Protein AF-A0A9E6PGG0-F1 (afdb_monomer_lite)

Secondary structure (DSSP, 8-state):
--HHHHHHHHHHHHT--HHHHHHHHHHHHHHHHHHS--HHHHHHHHHHHHHHHHHHHHHHHHHHHHHHHHHHHHHHHHHHHHHHHHHHHHHHHHHHHHHHHHHHHS-------HHHHHHHHHHHHHHHHHHHHHHHHHHHHHH--

Structure (mmCIF, N/CA/C/O backbone):
data_AF-A0A9E6PGG0-F1
#
_entry.id   AF-A0A9E6PGG0-F1
#
loop_
_atom_site.group_PDB
_atom_site.id
_atom_site.type_symbol
_atom_site.label_atom_id
_atom_site.label_alt_id
_atom_site.label_comp_id
_atom_site.label_asym_id
_atom_site.label_entity_id
_atom_site.label_seq_id
_atom_site.pdbx_PDB_ins_code
_atom_site.Cartn_x
_atom_site.Cartn_y
_atom_site.Cartn_z
_atom_site.occupancy
_atom_site.B_iso_or_equiv
_atom_site.auth_seq_id
_atom_site.auth_comp_id
_atom_site.auth_asym_id
_atom_site.auth_atom_id
_atom_site.pdbx_PDB_model_num
ATOM 1 N N . MET A 1 1 ? -40.884 -17.984 70.878 1.00 52.66 1 MET A N 1
ATOM 2 C CA . MET A 1 1 ? -40.294 -16.628 70.952 1.00 52.66 1 MET A CA 1
ATOM 3 C C . MET A 1 1 ? -40.530 -15.975 69.594 1.00 52.66 1 MET A C 1
ATOM 5 O O . MET A 1 1 ? -40.044 -16.510 68.610 1.00 52.66 1 MET A O 1
ATOM 9 N N . ASN A 1 2 ? -41.401 -14.964 69.510 1.00 59.72 2 ASN A N 1
ATOM 10 C CA . ASN A 1 2 ? -41.931 -14.459 68.234 1.00 59.72 2 ASN A CA 1
ATOM 11 C C . ASN A 1 2 ? -40.901 -13.514 67.563 1.00 59.72 2 ASN A C 1
ATOM 13 O O . ASN A 1 2 ? -40.571 -12.498 68.184 1.00 59.72 2 ASN A O 1
ATOM 17 N N . PRO A 1 3 ? -40.356 -13.822 66.367 1.00 58.22 3 PRO A N 1
ATOM 18 C CA . PRO A 1 3 ? -39.234 -13.088 65.759 1.00 58.22 3 PRO A CA 1
ATOM 19 C C . PRO A 1 3 ? -39.483 -11.581 65.585 1.00 58.22 3 PRO A C 1
ATOM 21 O O . PRO A 1 3 ? -38.555 -10.785 65.732 1.00 58.22 3 PRO A O 1
ATOM 24 N N . GLU A 1 4 ? -40.736 -11.169 65.385 1.00 56.78 4 GLU A N 1
ATOM 25 C CA . GLU A 1 4 ? -41.121 -9.756 65.268 1.00 56.78 4 GLU A CA 1
ATOM 26 C C . GLU A 1 4 ? -40.893 -8.957 66.562 1.00 56.78 4 GLU A C 1
ATOM 28 O O . GLU A 1 4 ? -40.457 -7.807 66.532 1.00 56.78 4 GLU A O 1
ATOM 33 N N . THR A 1 5 ? -41.109 -9.578 67.727 1.00 65.44 5 THR A N 1
ATOM 34 C CA . THR A 1 5 ? -40.915 -8.911 69.030 1.00 65.44 5 THR A CA 1
ATOM 35 C C . THR A 1 5 ? -39.441 -8.706 69.377 1.00 65.44 5 THR A C 1
ATOM 37 O O . THR A 1 5 ? -39.100 -7.793 70.132 1.00 65.44 5 THR A O 1
ATOM 40 N N . THR A 1 6 ? -38.558 -9.531 68.812 1.0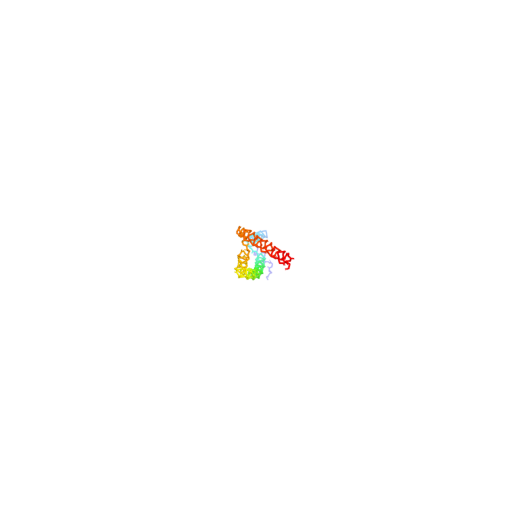0 70.19 6 THR A N 1
ATOM 41 C CA . THR A 1 6 ? -37.107 -9.413 68.980 1.00 70.19 6 THR A CA 1
ATOM 42 C C . THR A 1 6 ? -36.569 -8.263 68.134 1.00 70.19 6 THR A C 1
ATOM 44 O O . THR A 1 6 ? -35.831 -7.439 68.667 1.00 70.19 6 THR A O 1
ATOM 47 N N . LEU A 1 7 ? -37.025 -8.151 66.877 1.00 63.22 7 LEU A N 1
ATOM 48 C CA . LEU A 1 7 ? -36.689 -7.060 65.952 1.00 63.22 7 LEU A CA 1
ATOM 49 C C . LEU A 1 7 ? -37.040 -5.684 66.529 1.00 63.22 7 LEU A C 1
ATOM 51 O O . LEU A 1 7 ? -36.174 -4.810 66.584 1.00 63.22 7 LEU A O 1
ATOM 55 N N . TYR A 1 8 ? -38.260 -5.517 67.051 1.00 63.06 8 TYR A N 1
ATOM 56 C CA . TYR A 1 8 ? -38.707 -4.266 67.678 1.00 63.06 8 TYR A CA 1
ATOM 57 C C . TYR A 1 8 ? -37.872 -3.881 68.906 1.00 63.06 8 TYR A C 1
ATOM 59 O O . TYR A 1 8 ? -37.485 -2.722 69.065 1.00 63.06 8 TYR A O 1
ATOM 67 N N . LYS A 1 9 ? -37.544 -4.855 69.766 1.00 68.12 9 LYS A N 1
ATOM 68 C CA . LYS A 1 9 ? -36.701 -4.627 70.950 1.00 68.12 9 LYS A CA 1
ATOM 69 C C . LYS A 1 9 ? -35.259 -4.282 70.574 1.00 68.12 9 LYS A C 1
ATOM 71 O O . LYS A 1 9 ? -34.648 -3.450 71.242 1.00 68.12 9 LYS A O 1
ATOM 76 N N . THR A 1 10 ? -34.715 -4.879 69.512 1.00 67.81 10 THR A N 1
ATOM 77 C CA . THR A 1 10 ? -33.390 -4.518 68.986 1.00 67.81 10 THR A CA 1
ATOM 78 C C . THR A 1 10 ? -33.387 -3.150 68.306 1.00 67.81 10 THR A C 1
ATOM 80 O O . THR A 1 10 ? -32.446 -2.389 68.509 1.00 67.81 10 THR A O 1
ATOM 83 N N . GLN A 1 11 ? -34.455 -2.782 67.591 1.00 64.81 11 GLN A N 1
ATOM 84 C CA . GLN A 1 11 ? -34.600 -1.459 66.976 1.00 64.81 11 GLN A CA 1
ATOM 85 C C . GLN A 1 11 ? -34.653 -0.355 68.035 1.00 64.81 11 GLN A C 1
ATOM 87 O O . GLN A 1 11 ? -33.880 0.599 67.959 1.00 64.81 11 GLN A O 1
ATOM 92 N N . ALA A 1 12 ? -35.478 -0.540 69.071 1.00 63.53 12 ALA A N 1
ATOM 93 C CA . ALA A 1 12 ? -35.588 0.382 70.198 1.00 63.53 12 ALA A CA 1
ATOM 94 C C . ALA A 1 12 ? -34.273 0.515 70.992 1.00 63.53 12 ALA A C 1
ATOM 96 O O . ALA A 1 12 ? -33.935 1.610 71.427 1.00 63.53 12 ALA A O 1
ATOM 97 N N . LYS A 1 13 ? -33.494 -0.571 71.135 1.00 67.50 13 LYS A N 1
ATOM 98 C CA . LYS A 1 13 ? -32.145 -0.535 71.738 1.00 67.50 13 LYS A CA 1
ATOM 99 C C . LYS A 1 13 ? -31.097 0.160 70.865 1.00 67.50 13 LYS A C 1
ATOM 101 O O . LYS A 1 13 ? -30.161 0.734 71.406 1.00 67.50 13 LYS A O 1
ATOM 106 N N . SER A 1 14 ? -31.225 0.082 69.541 1.00 65.75 14 SER A N 1
ATOM 107 C CA . SER A 1 14 ? -30.258 0.664 68.597 1.00 65.75 14 SER A CA 1
ATOM 108 C C . SER A 1 14 ? -30.452 2.165 68.351 1.00 65.75 14 SER A C 1
ATOM 110 O O . SER A 1 14 ? -29.583 2.796 67.760 1.00 65.75 14 SER A O 1
ATOM 112 N N . ASN A 1 15 ? -31.582 2.742 68.782 1.00 63.62 15 ASN A N 1
ATOM 113 C CA . ASN A 1 15 ? -31.972 4.136 68.524 1.00 63.62 15 ASN A CA 1
ATOM 114 C C . ASN A 1 15 ? -31.987 4.528 67.023 1.00 63.62 15 ASN A C 1
ATOM 116 O O . ASN A 1 15 ? -31.976 5.707 66.669 1.00 63.62 15 ASN A O 1
ATOM 120 N N . VAL A 1 16 ? -32.014 3.542 66.117 1.00 68.31 16 VAL A N 1
ATOM 121 C CA . VAL A 1 16 ? -32.065 3.758 64.668 1.00 68.31 16 VAL A CA 1
ATOM 122 C C . VAL A 1 16 ? -33.524 3.868 64.241 1.00 68.31 16 VAL A C 1
ATOM 124 O O . VAL A 1 16 ? -34.249 2.875 64.144 1.00 68.31 16 VAL A O 1
ATOM 127 N N . THR A 1 17 ? -33.972 5.092 63.970 1.00 77.44 17 THR A N 1
ATOM 128 C CA . THR A 1 17 ? -35.269 5.326 63.328 1.00 77.44 17 THR A CA 1
ATOM 129 C C . THR A 1 17 ? -35.241 4.833 61.880 1.00 77.44 17 THR A C 1
ATOM 131 O O . THR A 1 17 ? -34.196 4.816 61.225 1.00 77.44 17 THR A O 1
ATOM 134 N N . LYS A 1 18 ? -36.413 4.472 61.336 1.00 78.00 18 LYS A N 1
ATOM 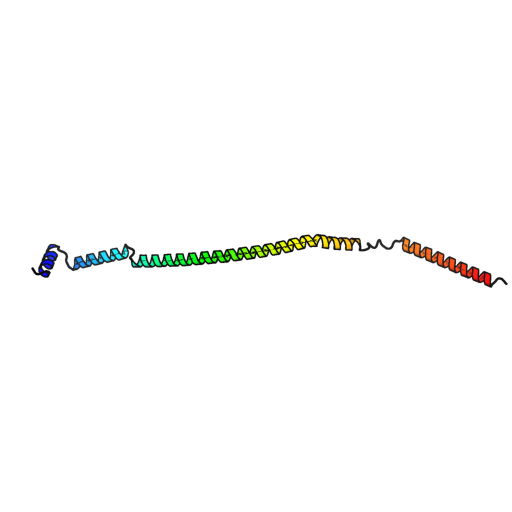135 C CA . LYS A 1 18 ? -36.568 4.132 59.908 1.00 78.00 18 LYS A CA 1
ATOM 136 C C . LYS A 1 18 ? -35.989 5.231 59.002 1.00 78.00 18 LYS A C 1
ATOM 138 O O . LYS A 1 18 ? -35.375 4.924 57.987 1.00 78.00 18 LYS A O 1
ATOM 143 N N . GLN A 1 19 ? -36.121 6.490 59.424 1.00 77.69 19 GLN A N 1
ATOM 144 C CA . GLN A 1 19 ? -35.581 7.657 58.731 1.00 77.69 19 GLN A CA 1
ATOM 145 C C . GLN A 1 19 ? -34.046 7.666 58.688 1.00 77.69 19 GLN A C 1
ATOM 147 O O . GLN A 1 19 ? -33.471 7.877 57.623 1.00 77.69 19 GLN A O 1
ATOM 152 N N . ASN A 1 20 ? -33.377 7.378 59.810 1.00 82.62 20 ASN A N 1
ATOM 153 C CA . ASN A 1 20 ? -31.914 7.318 59.867 1.00 82.62 20 ASN A CA 1
ATOM 154 C C . ASN A 1 20 ? -31.370 6.169 59.003 1.00 82.62 20 ASN A C 1
ATOM 156 O O . ASN A 1 20 ? -30.409 6.362 58.264 1.00 82.62 20 ASN A O 1
ATOM 160 N N . ALA A 1 21 ? -32.016 4.997 59.034 1.00 83.44 21 ALA A N 1
ATOM 161 C CA . ALA A 1 21 ? -31.635 3.869 58.182 1.00 83.44 21 ALA A CA 1
ATOM 162 C C . ALA A 1 21 ? -31.763 4.204 56.685 1.00 83.44 21 ALA A C 1
ATOM 164 O O . ALA A 1 21 ? -30.857 3.903 55.913 1.00 83.44 21 ALA A O 1
ATOM 165 N N . MET A 1 22 ? -32.847 4.875 56.274 1.00 85.38 22 MET A N 1
ATOM 166 C CA . MET A 1 22 ? -33.020 5.300 54.880 1.00 85.38 22 MET A CA 1
ATOM 167 C C . MET A 1 22 ? -32.005 6.365 54.459 1.00 85.38 22 MET A C 1
ATOM 169 O O . MET A 1 22 ? -31.478 6.286 53.354 1.00 85.38 22 MET A O 1
ATOM 173 N N . SER A 1 23 ? -31.690 7.322 55.335 1.00 87.19 23 SER A N 1
ATOM 174 C CA . SER A 1 23 ? -30.680 8.349 55.056 1.00 87.19 23 SER A CA 1
ATOM 175 C C . SER A 1 23 ? -29.280 7.754 54.873 1.00 87.19 23 SER A C 1
ATOM 177 O O . SER A 1 23 ? -28.570 8.172 53.963 1.00 87.19 23 SER A O 1
ATOM 179 N N . ILE A 1 24 ? -28.906 6.756 55.682 1.00 88.94 24 ILE A N 1
ATOM 180 C CA . ILE A 1 24 ? -27.619 6.053 55.562 1.00 88.94 24 ILE A CA 1
ATOM 181 C C . ILE A 1 24 ? -27.559 5.223 54.274 1.00 88.94 24 ILE A C 1
ATOM 183 O O . ILE A 1 24 ? -26.531 5.201 53.605 1.00 88.94 24 ILE A O 1
ATOM 187 N N . ILE A 1 25 ? -28.649 4.545 53.903 1.00 89.00 25 ILE A N 1
ATOM 188 C CA . ILE A 1 25 ? -28.705 3.778 52.649 1.00 89.00 25 ILE A CA 1
ATOM 189 C C . ILE A 1 25 ? -28.587 4.714 51.441 1.00 89.00 25 ILE A C 1
ATOM 191 O O . ILE A 1 25 ? -27.845 4.404 50.516 1.00 89.00 25 ILE A O 1
ATOM 195 N N . ALA A 1 26 ? -29.272 5.862 51.464 1.00 90.56 26 ALA A N 1
ATOM 196 C CA . ALA A 1 26 ? -29.213 6.842 50.383 1.00 90.56 26 ALA A CA 1
ATOM 197 C C . ALA A 1 26 ? -27.805 7.432 50.216 1.00 90.56 26 ALA A C 1
ATOM 199 O O . ALA A 1 26 ? -27.286 7.458 49.103 1.00 90.56 26 ALA A O 1
ATOM 200 N N . SER A 1 27 ? -27.154 7.838 51.313 1.00 90.56 27 SER A N 1
ATOM 201 C CA . SER A 1 27 ? -25.792 8.382 51.246 1.00 90.56 27 SER A CA 1
ATOM 202 C C . SER A 1 27 ? -24.761 7.332 50.828 1.00 90.56 27 SER A C 1
ATOM 204 O O . SER A 1 27 ? -23.816 7.649 50.107 1.00 90.56 27 SER A O 1
ATOM 206 N N . LEU A 1 28 ? -24.948 6.071 51.228 1.00 90.19 28 LEU A N 1
ATOM 207 C CA . LEU A 1 28 ? -24.091 4.968 50.804 1.00 90.19 28 LEU A CA 1
ATOM 208 C C . LEU A 1 28 ? -24.277 4.628 49.319 1.00 90.19 28 LEU A C 1
ATOM 210 O O . LEU A 1 28 ? -23.287 4.380 48.633 1.00 90.19 28 LEU A O 1
ATOM 214 N N . ASP A 1 29 ? -25.512 4.621 48.810 1.00 89.62 29 ASP A N 1
ATOM 215 C CA . ASP A 1 29 ? -25.783 4.378 47.389 1.00 89.62 29 ASP A CA 1
ATOM 216 C C . ASP A 1 29 ? -25.229 5.512 46.521 1.00 89.62 29 ASP A C 1
ATOM 218 O O . ASP A 1 29 ? -24.575 5.258 45.511 1.00 89.62 29 ASP A O 1
ATOM 222 N N . GLU A 1 30 ? -25.372 6.763 46.957 1.00 89.38 30 GLU A N 1
ATOM 223 C CA . GLU A 1 30 ? -24.780 7.917 46.280 1.00 89.38 30 GLU A CA 1
ATOM 224 C C . GLU A 1 30 ? -23.246 7.850 46.273 1.00 89.38 30 GLU A C 1
ATOM 226 O O . GLU A 1 30 ? -22.629 8.037 45.222 1.00 89.38 30 GLU A O 1
ATOM 231 N N . ALA A 1 31 ? -22.616 7.484 47.394 1.00 87.62 31 ALA A N 1
ATOM 232 C CA . ALA A 1 31 ? -21.171 7.270 47.460 1.00 87.62 31 ALA A CA 1
ATOM 233 C C . ALA A 1 31 ? -20.712 6.113 46.553 1.00 87.62 31 ALA A C 1
ATOM 235 O O . ALA A 1 31 ? -19.731 6.252 45.825 1.00 87.62 31 ALA A O 1
ATOM 236 N N . MET A 1 32 ? -21.435 4.987 46.529 1.00 86.88 32 MET A N 1
ATOM 237 C CA . MET A 1 32 ? -21.128 3.865 45.630 1.00 86.88 32 MET A CA 1
ATOM 238 C C . MET A 1 32 ? -21.320 4.216 44.152 1.00 86.88 32 MET A C 1
ATOM 240 O O . MET A 1 32 ? -20.621 3.673 43.301 1.00 86.88 32 MET A O 1
ATOM 244 N N . THR A 1 33 ? -22.258 5.111 43.848 1.00 86.69 33 THR A N 1
ATOM 245 C CA . THR A 1 33 ? -22.565 5.561 42.487 1.00 86.69 33 THR A CA 1
ATOM 246 C C . THR A 1 33 ? -21.558 6.581 41.970 1.00 86.69 33 THR A C 1
ATOM 248 O O . THR A 1 33 ? -21.210 6.548 40.794 1.00 86.69 33 THR A O 1
ATOM 251 N N . SER A 1 34 ? -21.118 7.496 42.833 1.00 86.38 34 SER A N 1
ATOM 252 C CA . SER A 1 34 ? -20.280 8.637 42.452 1.00 86.38 34 SER A CA 1
ATOM 253 C C . SER A 1 34 ? -18.783 8.367 42.581 1.00 86.38 34 SER A C 1
ATOM 255 O O . SER A 1 34 ? -18.005 8.897 41.791 1.00 86.38 34 SER A O 1
ATOM 257 N N . ALA A 1 35 ? -18.360 7.547 43.547 1.00 85.25 35 ALA A N 1
ATOM 258 C CA . ALA A 1 35 ? -16.940 7.339 43.828 1.00 85.25 35 ALA A CA 1
ATOM 259 C C . ALA A 1 35 ? -16.324 6.149 43.078 1.00 85.25 35 ALA A C 1
ATOM 261 O O . ALA A 1 35 ? -15.102 6.094 42.931 1.00 85.25 35 ALA A O 1
ATOM 262 N N . PHE A 1 36 ? -17.132 5.188 42.617 1.00 86.12 36 PHE A N 1
ATOM 263 C CA . PHE A 1 36 ? -16.627 3.931 42.064 1.00 86.12 36 PHE A CA 1
ATOM 264 C C . PHE A 1 36 ? -17.196 3.614 40.684 1.00 86.12 36 PHE A C 1
ATOM 266 O O . PHE A 1 36 ? -18.398 3.710 40.446 1.00 86.12 36 PHE A O 1
ATOM 273 N N . ALA A 1 37 ? -16.320 3.134 39.797 1.00 87.06 37 ALA A N 1
ATOM 274 C CA . ALA A 1 37 ? -16.738 2.513 38.549 1.00 87.06 37 ALA A CA 1
ATOM 275 C C . ALA A 1 37 ? -17.522 1.232 38.852 1.00 87.06 37 ALA A C 1
ATOM 277 O O . ALA A 1 37 ? -17.054 0.338 39.570 1.00 87.06 37 ALA A O 1
ATOM 278 N N . ARG A 1 38 ? -18.721 1.123 38.284 1.00 89.31 38 ARG A N 1
ATOM 279 C CA . ARG A 1 38 ? -19.558 -0.060 38.430 1.00 89.31 38 ARG A CA 1
ATOM 280 C C . ARG A 1 38 ? -19.038 -1.187 37.551 1.00 89.31 38 ARG A C 1
ATOM 282 O O . ARG A 1 38 ? -18.319 -1.009 36.570 1.00 89.31 38 ARG A O 1
ATOM 289 N N . LYS A 1 39 ? -19.495 -2.398 37.867 1.00 92.12 39 LYS A N 1
ATOM 290 C CA . LYS A 1 39 ? -19.235 -3.587 37.047 1.00 92.12 39 LYS A CA 1
ATOM 291 C C . LYS A 1 39 ? -19.625 -3.376 35.577 1.00 92.12 39 LYS A C 1
ATOM 293 O O . LYS A 1 39 ? -18.942 -3.899 34.704 1.00 92.12 39 LYS A O 1
ATOM 298 N N . ILE A 1 40 ? -20.698 -2.622 35.322 1.00 92.19 40 ILE A N 1
ATOM 299 C CA . ILE A 1 40 ? -21.160 -2.287 33.969 1.00 92.19 40 ILE A CA 1
ATOM 300 C C . ILE A 1 40 ? -20.116 -1.432 33.244 1.00 92.19 40 ILE A C 1
ATOM 302 O O . ILE A 1 40 ? -19.730 -1.787 32.137 1.00 92.19 40 ILE A O 1
ATOM 306 N N . ASP A 1 41 ? -19.579 -0.394 33.885 1.00 93.62 41 ASP A N 1
ATOM 307 C CA . ASP A 1 41 ? -18.575 0.496 33.284 1.00 93.62 41 ASP A CA 1
ATOM 308 C C . ASP A 1 41 ? -17.310 -0.277 32.891 1.00 93.62 41 ASP A C 1
ATOM 310 O O . ASP A 1 41 ? -16.792 -0.141 31.784 1.00 93.62 41 ASP A O 1
ATOM 314 N N . LEU A 1 42 ? -16.855 -1.179 33.767 1.00 95.19 42 LEU A N 1
ATOM 315 C CA . LEU A 1 42 ? -15.711 -2.049 33.486 1.00 95.19 42 LEU A CA 1
ATOM 316 C C . LEU A 1 42 ? -15.992 -3.040 32.349 1.00 95.19 42 LEU A C 1
ATOM 318 O O . LEU A 1 42 ? -15.093 -3.362 31.571 1.00 95.19 42 LEU A O 1
ATOM 322 N N . GLN A 1 43 ? -17.224 -3.547 32.245 1.00 96.94 43 GLN A N 1
ATOM 323 C CA . GLN A 1 43 ? -17.628 -4.412 31.13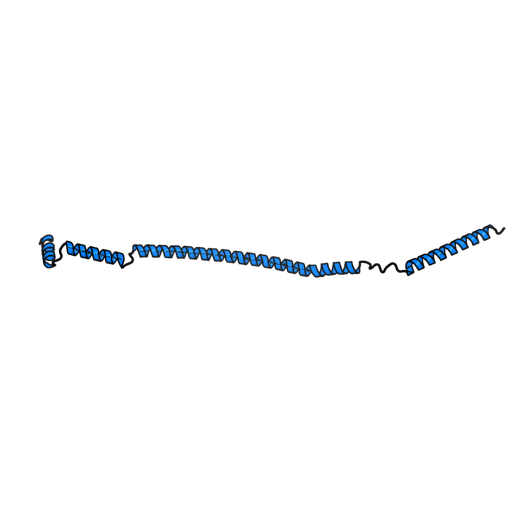6 1.00 96.94 43 GLN A CA 1
ATOM 324 C C . GLN A 1 43 ? -17.641 -3.647 29.813 1.00 96.94 43 GLN A C 1
ATOM 326 O O . GLN A 1 43 ? -17.089 -4.158 28.840 1.00 96.94 43 GLN A O 1
ATOM 331 N N . VAL A 1 44 ? -18.188 -2.428 29.803 1.00 97.06 44 VAL A N 1
ATOM 332 C CA . VAL A 1 44 ? -18.201 -1.531 28.640 1.00 97.06 44 VAL A CA 1
ATOM 333 C C . VAL A 1 44 ? -16.773 -1.218 28.194 1.00 97.06 44 VAL A C 1
ATOM 335 O O . VAL A 1 44 ? -16.424 -1.459 27.039 1.00 97.06 44 VAL A O 1
ATOM 338 N N . LEU A 1 45 ? -15.903 -0.801 29.117 1.00 97.56 45 LEU A N 1
ATOM 339 C CA . LEU A 1 45 ? -14.508 -0.492 28.801 1.00 97.56 45 LEU A CA 1
ATOM 340 C C . LEU A 1 45 ? -13.752 -1.719 28.268 1.00 97.56 45 LEU A C 1
ATOM 342 O O . LEU A 1 45 ? -12.990 -1.626 27.307 1.00 97.56 45 LEU A O 1
ATOM 346 N N . ARG A 1 46 ? -13.991 -2.904 28.843 1.00 97.94 46 ARG A N 1
ATOM 347 C CA . ARG A 1 46 ? -13.399 -4.159 28.356 1.00 97.94 46 ARG A CA 1
ATOM 348 C C . ARG A 1 46 ? -13.868 -4.497 26.942 1.00 97.94 46 ARG A C 1
ATOM 350 O O . ARG A 1 46 ? -13.074 -5.018 26.155 1.00 97.94 46 ARG A O 1
ATOM 357 N N . THR A 1 47 ? -15.145 -4.278 26.629 1.00 98.12 47 THR A N 1
ATOM 358 C CA . THR A 1 47 ? -15.661 -4.510 25.275 1.00 98.12 47 THR A CA 1
ATOM 359 C C . THR A 1 47 ? -15.089 -3.515 24.279 1.00 98.12 47 THR A C 1
ATOM 361 O O . THR A 1 47 ? -14.688 -3.946 23.199 1.00 98.12 47 THR A O 1
ATOM 364 N N . GLU A 1 48 ? -14.965 -2.246 24.667 1.00 98.25 48 GLU A N 1
ATOM 365 C CA . GLU A 1 48 ? -14.419 -1.190 23.816 1.00 98.25 48 GLU A CA 1
ATOM 366 C C . GLU A 1 48 ? -12.959 -1.473 23.464 1.00 98.25 48 GLU A C 1
ATOM 368 O O . GLU A 1 48 ? -12.633 -1.674 22.297 1.00 98.25 48 GLU A O 1
ATOM 373 N N . LEU A 1 49 ? -12.111 -1.698 24.472 1.00 98.50 49 LEU A N 1
ATOM 374 C CA . LEU A 1 49 ? -10.700 -2.041 24.265 1.00 98.50 49 LEU A CA 1
ATOM 375 C C . LEU A 1 49 ? -10.518 -3.295 23.401 1.00 98.50 49 LEU A C 1
ATOM 377 O O . LEU A 1 49 ? -9.593 -3.388 22.596 1.00 98.50 49 LEU A O 1
ATOM 381 N N . LYS A 1 50 ? -11.398 -4.296 23.544 1.00 98.38 50 LYS A N 1
ATOM 382 C CA . LYS A 1 50 ? -11.346 -5.506 22.711 1.00 98.38 50 LYS A CA 1
ATOM 383 C C . LYS A 1 50 ? -11.718 -5.210 21.256 1.00 98.38 50 LYS A C 1
ATOM 385 O O . LYS A 1 50 ? -11.183 -5.867 20.360 1.00 98.38 50 LYS A O 1
ATOM 390 N N . ASN A 1 51 ? -12.645 -4.285 21.027 1.00 98.38 51 ASN A N 1
ATOM 391 C CA . ASN A 1 51 ? -13.050 -3.863 19.694 1.00 98.38 51 ASN A CA 1
ATOM 392 C C . ASN A 1 51 ? -11.964 -3.007 19.041 1.00 98.38 51 ASN A C 1
ATOM 394 O O . ASN A 1 51 ? -11.529 -3.370 17.951 1.00 98.38 51 ASN A O 1
ATOM 398 N N . GLU A 1 52 ? -11.448 -1.987 19.724 1.00 98.62 52 GLU A N 1
ATOM 399 C CA . GLU A 1 52 ? -10.332 -1.157 19.247 1.00 98.62 52 GLU A CA 1
ATOM 400 C C . GLU A 1 52 ? -9.115 -2.013 18.883 1.00 98.62 52 GLU A C 1
ATOM 402 O O . GLU A 1 52 ? -8.569 -1.919 17.788 1.00 98.62 52 GLU A O 1
ATOM 407 N N . LEU A 1 53 ? -8.742 -2.960 19.747 1.00 98.62 53 LEU A N 1
ATOM 408 C CA . LEU A 1 53 ? -7.622 -3.863 19.490 1.00 98.62 53 LEU A CA 1
ATOM 409 C C . LEU A 1 53 ? -7.883 -4.822 18.314 1.00 98.62 53 LEU A C 1
ATOM 411 O O . LEU A 1 53 ? -6.942 -5.276 17.656 1.00 98.62 53 LEU A O 1
ATOM 415 N N . ARG A 1 54 ? -9.149 -5.151 18.024 1.00 98.44 54 ARG A N 1
ATOM 416 C CA . ARG A 1 54 ? -9.521 -5.912 16.822 1.00 98.44 54 ARG A CA 1
ATOM 417 C C . ARG A 1 54 ? -9.402 -5.046 15.569 1.00 98.44 54 ARG A C 1
ATOM 419 O O . ARG A 1 54 ? -8.878 -5.541 14.573 1.00 98.44 54 ARG A O 1
ATOM 426 N N . VAL A 1 55 ? -9.865 -3.798 15.632 1.00 98.56 55 VAL A N 1
ATOM 427 C CA . VAL A 1 55 ? -9.762 -2.818 14.543 1.00 98.56 55 VAL A CA 1
ATOM 428 C C . VAL A 1 55 ? -8.294 -2.574 14.207 1.00 98.56 55 VAL A C 1
ATOM 430 O O . VAL A 1 55 ? -7.886 -2.876 13.090 1.00 98.56 55 VAL A O 1
ATOM 433 N N . LEU A 1 56 ? -7.471 -2.222 15.197 1.00 98.62 56 LEU A N 1
ATOM 434 C CA . LEU A 1 56 ? -6.043 -1.959 15.013 1.00 98.62 56 LEU A CA 1
ATOM 435 C C . LEU A 1 56 ? -5.297 -3.159 14.406 1.00 98.62 56 LEU A C 1
ATOM 437 O O . LEU A 1 56 ? -4.477 -3.014 13.504 1.00 98.62 56 LEU A O 1
ATOM 441 N N . ARG A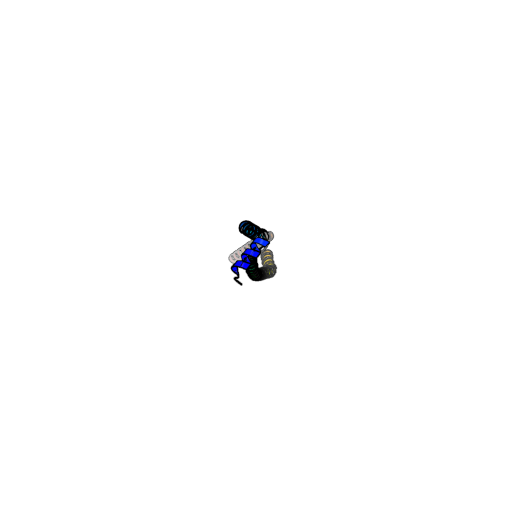 1 57 ? -5.604 -4.389 14.845 1.00 98.44 57 ARG A N 1
ATOM 442 C CA . ARG A 1 57 ? -5.028 -5.603 14.231 1.00 98.44 57 ARG A CA 1
ATOM 443 C C . ARG A 1 57 ? -5.440 -5.786 12.773 1.00 98.44 57 ARG A C 1
ATOM 445 O O . ARG A 1 57 ? -4.658 -6.330 11.993 1.00 98.44 57 ARG A O 1
ATOM 452 N N . SER A 1 58 ? -6.669 -5.412 12.427 1.00 98.25 58 SER A N 1
ATOM 453 C CA . SER A 1 58 ? -7.160 -5.465 11.053 1.00 98.25 58 SER A CA 1
ATOM 454 C C . SER A 1 58 ? -6.450 -4.429 10.188 1.00 98.25 58 SER A C 1
ATOM 456 O O . SER A 1 58 ? -5.941 -4.789 9.130 1.00 98.25 58 SER A O 1
ATOM 458 N N . GLU A 1 59 ? -6.346 -3.189 10.667 1.00 98.50 59 GLU A N 1
ATOM 459 C CA . GLU A 1 59 ? -5.628 -2.093 10.004 1.00 98.50 59 GLU A CA 1
ATOM 460 C C . GLU A 1 59 ? -4.172 -2.476 9.740 1.00 98.50 59 GLU A C 1
ATOM 462 O O . GLU A 1 59 ? -3.762 -2.556 8.587 1.00 98.50 59 GLU A O 1
ATOM 467 N N . MET A 1 60 ? -3.434 -2.912 10.768 1.00 98.50 60 MET A N 1
ATOM 468 C CA . MET A 1 60 ? -2.046 -3.362 10.604 1.00 98.50 60 MET A CA 1
ATOM 469 C C . MET A 1 60 ? -1.890 -4.507 9.592 1.00 98.50 60 MET A C 1
ATOM 471 O O . MET A 1 60 ? -0.871 -4.619 8.904 1.00 98.50 60 MET A O 1
ATOM 475 N N . LYS A 1 61 ? -2.873 -5.415 9.508 1.00 98.06 61 LYS A N 1
ATOM 476 C CA . LYS A 1 61 ? -2.843 -6.507 8.529 1.00 98.06 61 LYS A CA 1
ATOM 477 C C . LYS A 1 61 ? -3.040 -5.971 7.113 1.00 98.06 61 LYS A C 1
ATOM 479 O O . LYS A 1 61 ? -2.347 -6.453 6.215 1.00 98.06 61 LYS A O 1
ATOM 484 N N . THR A 1 62 ? -3.962 -5.029 6.934 1.00 98.31 62 THR A N 1
ATOM 485 C CA . THR A 1 62 ? -4.234 -4.353 5.662 1.00 98.31 62 THR A CA 1
ATOM 486 C C . THR A 1 62 ? -3.026 -3.541 5.216 1.00 98.31 62 THR A C 1
ATOM 488 O O . THR A 1 62 ? -2.520 -3.797 4.127 1.00 98.31 62 THR A O 1
ATOM 491 N N . ASP A 1 63 ? -2.483 -2.680 6.076 1.00 98.50 63 ASP A N 1
ATOM 492 C CA . ASP A 1 63 ? -1.324 -1.832 5.772 1.00 98.50 63 ASP A CA 1
ATOM 493 C C . ASP A 1 63 ? -0.124 -2.665 5.334 1.00 98.50 63 ASP A C 1
ATOM 495 O O . ASP A 1 63 ? 0.527 -2.378 4.333 1.00 98.50 63 ASP A O 1
ATOM 499 N N . ARG A 1 64 ? 0.130 -3.786 6.017 1.00 98.44 64 ARG A N 1
ATOM 500 C CA . ARG A 1 64 ? 1.191 -4.719 5.622 1.00 98.44 64 ARG A CA 1
ATOM 501 C C . ARG A 1 64 ? 0.979 -5.297 4.218 1.00 98.44 64 ARG A C 1
ATOM 503 O O . ARG A 1 64 ? 1.954 -5.547 3.510 1.00 98.44 64 ARG A O 1
ATOM 510 N N . VAL A 1 65 ? -0.264 -5.588 3.831 1.00 98.38 65 VAL A N 1
ATOM 511 C CA . VAL A 1 65 ? -0.580 -6.096 2.485 1.00 98.38 65 VAL A CA 1
ATOM 512 C C . VAL A 1 65 ? -0.394 -4.994 1.445 1.00 98.38 65 VAL A C 1
ATOM 514 O O . VAL A 1 65 ? 0.238 -5.255 0.421 1.00 98.38 65 VAL A O 1
ATOM 517 N N . VAL A 1 66 ? -0.880 -3.786 1.735 1.00 98.50 66 VAL A N 1
ATOM 518 C CA . VAL A 1 66 ? -0.744 -2.604 0.874 1.00 98.50 66 VAL A CA 1
ATOM 519 C C . VAL A 1 66 ? 0.732 -2.289 0.637 1.00 98.50 66 VAL A C 1
ATOM 521 O O . VAL A 1 66 ? 1.180 -2.376 -0.503 1.00 98.50 66 VAL A O 1
ATOM 524 N N . LEU A 1 67 ? 1.523 -2.109 1.698 1.00 98.56 67 LEU A N 1
ATOM 525 C CA . LEU A 1 67 ? 2.963 -1.841 1.607 1.00 98.56 67 LEU A CA 1
ATOM 526 C C . LEU A 1 67 ? 3.708 -2.912 0.804 1.00 98.56 67 LEU A C 1
ATOM 528 O O . LEU A 1 67 ? 4.561 -2.613 -0.027 1.00 98.56 67 LEU A O 1
ATOM 532 N N . LYS A 1 68 ? 3.377 -4.195 1.005 1.00 98.38 68 LYS A N 1
ATOM 533 C CA . LYS A 1 68 ? 3.994 -5.282 0.229 1.00 98.38 68 LYS A CA 1
ATOM 534 C C . LYS A 1 68 ? 3.645 -5.195 -1.261 1.00 98.38 68 LYS A C 1
ATOM 536 O O . LYS A 1 68 ? 4.459 -5.591 -2.096 1.00 98.38 68 LYS A O 1
ATOM 541 N N . SER A 1 69 ? 2.439 -4.743 -1.593 1.00 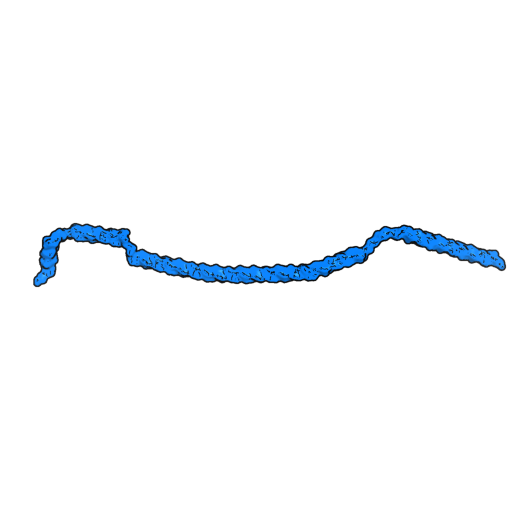98.12 69 SER A N 1
ATOM 542 C CA . SER A 1 69 ? 1.988 -4.579 -2.977 1.00 98.12 69 SER A CA 1
ATOM 543 C C . SER A 1 69 ? 2.620 -3.362 -3.656 1.00 98.12 69 SER A C 1
ATOM 545 O O . SER A 1 69 ? 3.072 -3.487 -4.794 1.00 98.12 69 SER A O 1
ATOM 547 N N . GLU A 1 70 ? 2.746 -2.246 -2.938 1.00 98.38 70 GLU A N 1
ATOM 548 C CA . GLU A 1 70 ? 3.425 -1.028 -3.392 1.00 98.38 70 GLU A CA 1
ATOM 549 C C . GLU A 1 70 ? 4.894 -1.324 -3.684 1.00 98.38 70 GLU A C 1
ATOM 551 O O . GLU A 1 70 ? 5.323 -1.216 -4.828 1.00 98.38 70 GLU A O 1
ATOM 556 N N . LEU A 1 71 ? 5.625 -1.891 -2.716 1.00 98.44 71 LEU A N 1
ATOM 557 C CA . LEU A 1 71 ? 7.035 -2.256 -2.899 1.00 98.44 71 LEU A CA 1
ATOM 558 C C . LEU A 1 71 ? 7.258 -3.229 -4.064 1.00 98.44 71 LEU A C 1
ATOM 560 O O . LEU A 1 71 ? 8.283 -3.176 -4.744 1.00 98.44 71 LEU A O 1
ATOM 564 N N . LYS A 1 72 ? 6.318 -4.151 -4.306 1.00 98.19 72 LYS A N 1
ATOM 565 C CA . LYS A 1 72 ? 6.399 -5.060 -5.457 1.00 98.19 72 LYS A CA 1
ATOM 566 C C . LYS A 1 72 ? 6.198 -4.309 -6.774 1.00 98.19 72 LYS A C 1
ATOM 568 O O . LYS A 1 72 ? 6.872 -4.640 -7.747 1.00 98.19 72 LYS A O 1
ATOM 573 N N . THR A 1 73 ? 5.277 -3.353 -6.803 1.00 98.31 73 THR A N 1
ATOM 574 C CA . THR A 1 73 ? 4.982 -2.525 -7.977 1.00 98.31 73 THR A CA 1
ATOM 575 C C . THR A 1 73 ? 6.170 -1.632 -8.305 1.00 98.31 73 THR A C 1
ATOM 577 O O . THR A 1 73 ? 6.665 -1.693 -9.428 1.00 98.31 73 THR A O 1
ATOM 580 N N . ASP A 1 74 ? 6.714 -0.934 -7.310 1.00 98.38 74 ASP A N 1
ATOM 581 C CA . ASP A 1 74 ? 7.893 -0.077 -7.462 1.00 98.38 74 ASP A CA 1
ATOM 582 C C . ASP A 1 74 ? 9.097 -0.874 -7.969 1.00 98.38 74 ASP A C 1
ATOM 584 O O . ASP A 1 74 ? 9.780 -0.472 -8.907 1.00 98.38 74 ASP A O 1
ATOM 588 N N . LEU A 1 75 ? 9.322 -2.072 -7.421 1.00 98.56 75 LEU A N 1
ATOM 589 C CA . LEU A 1 75 ? 10.398 -2.949 -7.877 1.00 98.56 75 LEU A CA 1
ATOM 590 C C . LEU A 1 75 ? 10.224 -3.396 -9.340 1.00 98.56 75 LEU A C 1
ATOM 592 O O . LEU A 1 75 ? 11.215 -3.607 -10.040 1.00 98.56 75 LEU A O 1
ATOM 596 N N . ILE A 1 76 ? 8.987 -3.595 -9.805 1.00 98.31 76 ILE A N 1
ATOM 597 C CA . ILE A 1 76 ? 8.700 -3.919 -11.211 1.00 98.31 76 ILE A CA 1
ATOM 598 C C . ILE A 1 76 ? 8.923 -2.687 -12.098 1.00 98.31 76 ILE A C 1
ATOM 600 O O . ILE A 1 76 ? 9.519 -2.830 -13.168 1.00 98.31 76 ILE A O 1
ATOM 604 N N . GLY A 1 77 ? 8.498 -1.505 -11.644 1.00 98.38 77 GLY A N 1
ATOM 605 C CA . GLY A 1 77 ? 8.730 -0.226 -12.320 1.00 98.38 77 GLY A CA 1
ATOM 606 C C . GLY A 1 77 ? 10.219 0.037 -12.522 1.00 98.38 77 GLY A C 1
ATOM 607 O O . GLY A 1 77 ? 10.684 0.064 -13.658 1.00 98.38 77 GLY A O 1
ATOM 608 N N . LEU A 1 78 ? 10.993 0.046 -11.435 1.00 98.50 78 LEU A N 1
ATOM 609 C CA . LEU A 1 78 ? 12.445 0.263 -11.463 1.00 98.50 78 LEU A CA 1
ATOM 610 C C . LEU A 1 78 ? 13.191 -0.759 -12.333 1.00 98.50 78 LEU A C 1
ATOM 612 O O . LEU A 1 78 ? 14.161 -0.425 -13.008 1.00 98.50 78 LEU A O 1
ATOM 616 N N . ARG A 1 79 ? 12.755 -2.027 -12.350 1.00 98.25 79 ARG A N 1
ATOM 617 C CA . ARG A 1 79 ? 13.342 -3.038 -13.250 1.00 98.25 79 ARG A CA 1
ATOM 618 C C . ARG A 1 79 ? 13.051 -2.760 -14.720 1.00 98.25 79 ARG A C 1
ATOM 620 O O . ARG A 1 79 ? 13.871 -3.123 -15.561 1.00 98.25 79 ARG A O 1
ATOM 627 N N . SER A 1 80 ? 11.889 -2.193 -15.023 1.00 97.81 80 SER A N 1
ATOM 628 C CA . SER A 1 80 ? 11.497 -1.842 -16.389 1.00 97.81 80 SER A CA 1
ATOM 629 C C . SER A 1 80 ? 12.276 -0.618 -16.860 1.00 97.81 80 SER A C 1
ATOM 631 O O . SER A 1 80 ? 12.914 -0.699 -17.905 1.00 97.81 80 SER A O 1
ATOM 633 N N . GLU A 1 81 ? 12.345 0.426 -16.031 1.00 97.81 81 GLU A N 1
ATOM 634 C CA . GLU A 1 81 ? 13.170 1.620 -16.267 1.00 97.81 81 GLU A CA 1
ATOM 635 C C . GLU A 1 81 ? 14.636 1.242 -16.505 1.00 97.81 81 GLU A C 1
ATOM 637 O O . GLU A 1 81 ? 15.198 1.548 -17.551 1.00 97.81 81 GLU A O 1
ATOM 642 N N . LEU A 1 82 ? 15.237 0.440 -15.618 1.00 97.94 82 LEU A N 1
ATOM 643 C CA . LEU A 1 82 ? 16.629 0.015 -15.785 1.00 97.94 82 LEU A CA 1
ATOM 644 C C . LEU A 1 82 ? 16.846 -0.809 -17.065 1.00 97.94 82 LEU A C 1
ATOM 646 O O . LEU A 1 82 ? 17.914 -0.759 -17.677 1.00 97.94 82 LEU A O 1
ATOM 650 N N . LYS A 1 83 ? 15.853 -1.600 -17.486 1.00 97.12 83 LYS A N 1
ATOM 651 C CA . LYS A 1 83 ? 15.931 -2.353 -18.742 1.00 97.12 83 LYS A CA 1
ATOM 652 C C . LYS A 1 83 ? 15.896 -1.415 -19.948 1.00 97.12 83 LYS A C 1
ATOM 654 O O . LYS A 1 83 ? 16.637 -1.657 -20.900 1.00 97.12 83 LYS A O 1
ATOM 659 N N . GLU A 1 84 ? 15.061 -0.382 -19.912 1.00 96.50 84 GLU A N 1
ATOM 660 C CA . GLU A 1 84 ? 15.003 0.656 -20.943 1.00 96.50 84 GLU A CA 1
ATOM 661 C C . GLU A 1 84 ? 16.309 1.450 -21.007 1.00 96.50 84 GLU A C 1
ATOM 663 O O . GLU A 1 84 ? 16.875 1.568 -22.092 1.00 96.50 84 GLU A O 1
ATOM 668 N N . ASP A 1 85 ? 16.865 1.859 -19.867 1.00 96.62 85 ASP A N 1
ATOM 669 C CA . ASP A 1 85 ? 18.162 2.542 -19.796 1.00 96.62 85 ASP A CA 1
ATOM 670 C C . ASP A 1 85 ? 19.289 1.683 -20.387 1.00 96.62 85 ASP A C 1
ATOM 672 O O . ASP A 1 85 ? 20.106 2.153 -21.181 1.00 96.62 85 ASP A O 1
ATOM 676 N N . ILE A 1 86 ? 19.322 0.382 -20.068 1.00 96.06 86 ILE A N 1
ATOM 677 C CA . ILE A 1 86 ? 20.298 -0.553 -20.651 1.00 96.06 86 ILE A CA 1
ATOM 678 C C . ILE A 1 86 ? 20.134 -0.649 -22.172 1.00 96.06 86 ILE A C 1
ATOM 680 O O . ILE A 1 86 ? 21.131 -0.762 -22.891 1.00 96.06 86 ILE A O 1
ATOM 684 N N . ILE A 1 87 ? 18.896 -0.654 -22.672 1.00 95.12 87 ILE A N 1
ATOM 685 C CA . ILE A 1 87 ? 18.613 -0.660 -24.109 1.00 95.12 87 ILE A CA 1
ATOM 686 C C . ILE A 1 87 ? 19.136 0.637 -24.730 1.00 95.12 87 ILE A C 1
ATOM 688 O O . ILE A 1 87 ? 19.931 0.559 -25.666 1.00 95.12 87 ILE A O 1
ATOM 692 N N . GLN A 1 88 ? 18.775 1.800 -24.186 1.00 94.19 88 GLN A N 1
ATOM 693 C CA . GLN A 1 88 ? 19.226 3.102 -24.685 1.00 94.19 88 GLN A CA 1
ATOM 694 C C . GLN A 1 88 ? 20.754 3.176 -24.751 1.00 94.19 88 GLN A C 1
ATOM 696 O O . GLN A 1 88 ? 21.308 3.346 -25.833 1.00 94.19 88 GLN A O 1
ATOM 701 N N . VAL A 1 89 ? 21.456 2.876 -23.654 1.00 93.94 89 VAL A N 1
ATOM 702 C CA . VAL A 1 89 ? 22.930 2.894 -23.611 1.00 93.94 89 VAL A CA 1
ATOM 703 C C . VAL A 1 89 ? 23.564 1.925 -24.619 1.00 93.94 89 VAL A C 1
ATOM 705 O O . VAL A 1 89 ? 24.654 2.186 -25.131 1.00 93.94 89 VAL A O 1
ATOM 708 N N . ARG A 1 90 ? 22.916 0.797 -24.940 1.00 91.50 90 ARG A N 1
ATOM 709 C CA . ARG A 1 90 ? 23.408 -0.142 -25.966 1.00 91.50 90 ARG A CA 1
ATOM 710 C C . ARG A 1 90 ? 23.180 0.363 -27.391 1.00 91.50 90 ARG A C 1
ATOM 712 O O . ARG A 1 90 ? 24.019 0.095 -28.252 1.00 91.50 90 ARG A O 1
ATOM 719 N N . PHE A 1 91 ? 22.075 1.057 -27.651 1.00 88.69 91 PHE A N 1
ATOM 720 C CA . PHE A 1 91 ? 21.730 1.547 -28.986 1.00 88.69 91 PHE A CA 1
ATOM 721 C C . PHE A 1 91 ? 22.365 2.902 -29.307 1.00 88.69 91 PHE A C 1
ATOM 723 O O . PHE A 1 91 ? 22.864 3.064 -30.422 1.00 88.69 91 PHE A O 1
ATOM 730 N N . ASP A 1 92 ? 22.464 3.820 -28.351 1.00 88.94 92 ASP A N 1
ATOM 731 C CA . ASP A 1 92 ? 23.074 5.146 -28.506 1.00 88.94 92 ASP A CA 1
ATOM 732 C C . ASP A 1 92 ? 24.425 5.136 -29.243 1.00 88.94 92 ASP A C 1
ATOM 734 O O . ASP A 1 92 ? 24.558 5.822 -30.259 1.00 88.94 92 ASP A O 1
ATOM 738 N N . PRO A 1 93 ? 25.435 4.324 -28.865 1.00 84.88 93 PRO A N 1
ATOM 739 C CA . PRO A 1 93 ? 26.712 4.310 -29.575 1.00 84.88 93 PRO A CA 1
ATOM 740 C C . PRO A 1 93 ? 26.594 3.766 -31.004 1.00 84.88 93 PRO A C 1
ATOM 742 O O . PRO A 1 93 ? 27.418 4.108 -31.856 1.00 84.88 93 PRO A O 1
ATOM 745 N N . THR A 1 94 ? 25.599 2.920 -31.292 1.00 82.00 94 THR A N 1
ATOM 746 C CA . THR A 1 94 ? 25.352 2.415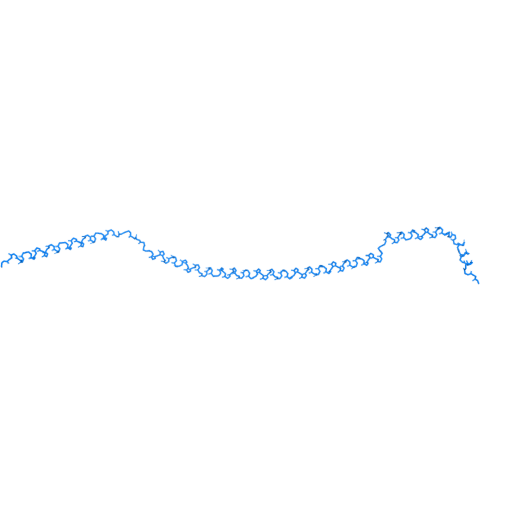 -32.651 1.00 82.00 94 THR A CA 1
ATOM 747 C C . THR A 1 94 ? 24.692 3.473 -33.526 1.00 82.00 94 THR A C 1
ATOM 749 O O . THR A 1 94 ? 25.161 3.690 -34.643 1.00 82.00 94 THR A O 1
ATOM 752 N N . VAL A 1 95 ? 23.697 4.190 -32.997 1.00 83.38 95 VAL A N 1
ATOM 753 C CA . VAL A 1 95 ? 23.024 5.308 -33.670 1.00 83.38 95 VAL A CA 1
ATOM 754 C C . VAL A 1 95 ? 24.027 6.426 -33.937 1.00 83.38 95 VAL A C 1
ATOM 756 O O . VAL A 1 95 ? 24.256 6.778 -35.092 1.00 83.38 95 VAL A O 1
ATOM 759 N N . MET A 1 96 ? 24.762 6.858 -32.909 1.00 84.75 96 MET A N 1
ATOM 760 C CA . MET A 1 96 ? 25.830 7.857 -33.027 1.00 84.75 96 MET A CA 1
ATOM 761 C C . MET A 1 96 ? 26.909 7.447 -34.041 1.00 84.75 96 MET A C 1
ATOM 763 O O . MET A 1 96 ? 27.473 8.286 -34.746 1.00 84.75 96 MET A O 1
ATOM 767 N N . ARG A 1 97 ? 27.230 6.149 -34.149 1.00 85.75 97 ARG A N 1
ATOM 768 C CA . ARG A 1 97 ? 28.181 5.642 -35.153 1.00 85.75 97 ARG A CA 1
ATOM 769 C C . ARG A 1 97 ? 27.603 5.704 -36.566 1.00 85.75 97 ARG A C 1
ATOM 771 O O . ARG A 1 97 ? 28.351 6.032 -37.485 1.00 85.75 97 ARG A O 1
ATOM 778 N N . VAL A 1 98 ? 26.328 5.368 -36.754 1.00 84.81 98 VAL A N 1
ATOM 779 C CA . VAL A 1 98 ? 25.645 5.478 -38.052 1.00 84.81 98 VAL A CA 1
ATOM 780 C C . VAL A 1 98 ? 25.579 6.938 -38.486 1.00 84.81 98 VAL A C 1
ATOM 782 O O . VAL A 1 98 ? 26.012 7.242 -39.592 1.00 84.81 98 VAL A O 1
ATOM 785 N N . GLU A 1 99 ? 25.150 7.841 -37.606 1.00 82.12 99 GLU A N 1
ATOM 786 C CA . GLU A 1 99 ? 25.109 9.282 -37.874 1.00 82.12 99 GLU A CA 1
ATOM 787 C C . GLU A 1 99 ? 26.490 9.848 -38.217 1.00 82.12 99 GLU A C 1
ATOM 789 O O . GLU A 1 99 ? 26.647 10.602 -39.175 1.00 82.12 99 GLU A O 1
ATOM 794 N N . ARG A 1 100 ? 27.538 9.436 -37.493 1.00 85.06 100 ARG A N 1
ATOM 795 C CA . ARG A 1 100 ? 28.908 9.848 -37.824 1.00 85.06 100 ARG A CA 1
ATOM 796 C C . ARG A 1 100 ? 29.343 9.319 -39.191 1.00 85.06 100 ARG A C 1
ATOM 798 O O . ARG A 1 100 ? 29.954 10.052 -39.961 1.00 85.06 100 ARG A O 1
ATOM 805 N N . LYS A 1 101 ? 29.038 8.057 -39.516 1.00 79.44 101 LYS A N 1
ATOM 806 C CA . LYS A 1 101 ? 29.347 7.479 -40.833 1.00 79.44 101 LYS A CA 1
ATOM 807 C C . LYS A 1 101 ? 28.622 8.221 -41.951 1.00 79.44 101 LYS A C 1
ATOM 809 O O . LYS A 1 101 ? 29.263 8.558 -42.936 1.00 79.44 101 LYS A O 1
ATOM 814 N N . THR A 1 102 ? 27.334 8.527 -41.802 1.00 76.69 102 THR A N 1
ATOM 815 C CA . THR A 1 102 ? 26.593 9.284 -42.822 1.00 76.69 102 THR A CA 1
ATOM 816 C C . THR A 1 102 ? 27.131 10.704 -42.986 1.00 76.69 102 THR A C 1
ATOM 818 O O . THR A 1 102 ? 27.188 11.194 -44.110 1.00 76.69 102 THR A O 1
ATOM 821 N N . GLN A 1 103 ? 27.603 11.348 -41.914 1.00 77.06 103 GLN A N 1
ATOM 822 C CA . GLN A 1 103 ? 28.288 12.643 -42.001 1.00 77.06 103 GLN A CA 1
ATOM 823 C C . GLN A 1 103 ? 29.641 12.561 -42.728 1.00 77.06 103 GLN A C 1
ATOM 825 O O . GLN A 1 103 ? 29.953 13.460 -43.499 1.00 77.06 103 GLN A O 1
ATOM 830 N N . ILE A 1 104 ? 30.418 11.487 -42.535 1.00 76.88 104 ILE A N 1
ATOM 831 C CA . ILE A 1 104 ? 31.696 11.267 -43.244 1.00 76.88 104 ILE A CA 1
ATOM 832 C C . ILE A 1 104 ? 31.467 10.894 -44.718 1.00 76.88 104 ILE A C 1
ATOM 834 O O . ILE A 1 104 ? 32.250 11.272 -45.583 1.00 76.88 104 ILE A O 1
ATOM 838 N N . THR A 1 105 ? 30.415 10.127 -45.017 1.00 69.94 105 THR A N 1
ATOM 839 C CA . THR A 1 105 ? 30.099 9.670 -46.381 1.00 69.94 105 THR A CA 1
ATOM 840 C C . THR A 1 105 ? 29.324 10.706 -47.191 1.00 69.94 105 THR A C 1
ATOM 842 O O . THR A 1 105 ? 29.265 10.582 -48.412 1.00 69.94 105 THR A O 1
ATOM 845 N N . LYS A 1 106 ? 28.767 11.756 -46.566 1.00 65.00 106 LYS A N 1
ATOM 846 C CA . LYS A 1 106 ? 28.372 12.947 -47.323 1.00 65.00 106 LYS A CA 1
ATOM 847 C C . LYS A 1 106 ? 29.629 13.452 -48.030 1.00 65.00 106 LYS A C 1
ATOM 849 O O . LYS A 1 106 ? 30.571 13.831 -47.334 1.00 65.00 106 LYS A O 1
ATOM 854 N N . PRO A 1 107 ? 29.678 13.469 -49.375 1.00 60.75 107 PRO A N 1
ATOM 855 C CA . PRO A 1 107 ? 30.765 14.149 -50.043 1.00 60.75 107 PRO A CA 1
ATOM 856 C C . PRO A 1 107 ? 30.681 15.598 -49.575 1.00 60.75 107 PRO A C 1
ATOM 858 O O . PRO A 1 107 ? 29.717 16.301 -49.880 1.00 60.75 107 PRO A O 1
ATOM 861 N N . GLN A 1 108 ? 31.664 16.046 -48.791 1.00 59.34 108 GLN A N 1
ATOM 862 C CA . GLN A 1 108 ? 31.989 17.458 -48.807 1.00 59.34 108 GLN A CA 1
ATOM 863 C C . GLN A 1 108 ? 32.254 17.732 -50.279 1.00 59.34 108 GLN A C 1
ATOM 865 O O . GLN A 1 108 ? 33.222 17.219 -50.840 1.00 59.34 108 GLN A O 1
ATOM 870 N N . THR A 1 109 ? 31.334 18.433 -50.937 1.00 54.94 109 THR A N 1
ATOM 871 C CA . THR A 1 109 ? 31.606 19.045 -52.225 1.00 54.94 109 THR A CA 1
ATOM 872 C C . THR A 1 109 ? 32.734 20.023 -51.941 1.00 54.94 109 THR A C 1
ATOM 874 O O . THR A 1 109 ? 32.494 21.178 -51.594 1.00 54.94 109 THR A O 1
ATOM 877 N N . ILE A 1 110 ? 33.976 19.530 -51.984 1.00 56.88 110 ILE A N 1
ATOM 878 C CA . ILE A 1 110 ? 35.136 20.347 -52.295 1.00 56.88 110 ILE A CA 1
ATOM 879 C C . ILE A 1 110 ? 34.665 21.055 -53.555 1.00 56.88 110 ILE A C 1
ATOM 881 O O . ILE A 1 110 ? 34.382 20.374 -54.545 1.00 56.88 110 ILE A O 1
ATOM 885 N N . GLY A 1 111 ? 34.373 22.356 -53.425 1.00 62.03 111 GLY A N 1
ATOM 886 C CA . GLY A 1 111 ? 33.774 23.151 -54.491 1.00 62.03 111 GLY A CA 1
ATOM 887 C C . GLY A 1 111 ? 34.462 22.784 -55.791 1.00 62.03 111 GLY A C 1
ATOM 888 O O . GLY A 1 111 ? 35.685 22.632 -55.770 1.00 62.03 111 GLY A O 1
ATOM 889 N N . GLU A 1 112 ? 33.658 22.502 -56.822 1.00 63.78 112 GLU A N 1
ATOM 890 C CA . GLU A 1 112 ? 34.084 21.947 -58.109 1.00 63.78 112 GLU A CA 1
ATOM 891 C C . GLU A 1 112 ? 35.545 22.282 -58.375 1.00 63.78 112 GLU A C 1
ATOM 893 O O . GLU A 1 112 ? 35.877 23.461 -58.497 1.00 63.78 112 GLU A O 1
ATOM 898 N N . ASN A 1 113 ? 36.421 21.264 -58.351 1.00 68.12 113 ASN A N 1
ATOM 899 C CA . ASN A 1 113 ? 37.856 21.468 -58.529 1.00 68.12 113 ASN A CA 1
ATOM 900 C C . ASN A 1 113 ? 38.037 22.462 -59.686 1.00 68.12 113 ASN A C 1
ATOM 902 O O . ASN A 1 113 ? 37.635 22.123 -60.799 1.00 68.12 113 ASN A O 1
ATOM 906 N N . PRO A 1 114 ? 38.605 23.664 -59.478 1.00 66.69 114 PRO A N 1
ATOM 907 C CA . PRO A 1 114 ? 38.634 24.693 -60.522 1.00 66.69 114 PRO A CA 1
ATOM 908 C C . PRO A 1 114 ? 39.426 24.225 -61.751 1.00 66.69 114 PRO A C 1
ATOM 910 O O . PRO A 1 114 ? 39.231 24.702 -62.863 1.00 66.69 114 PRO A O 1
ATOM 913 N N . LEU A 1 115 ? 40.279 23.215 -61.561 1.00 74.25 115 LEU A N 1
ATOM 914 C CA . LEU A 1 115 ? 41.001 22.517 -62.615 1.00 74.25 115 LEU A CA 1
ATOM 915 C C . LEU A 1 115 ? 40.116 21.611 -63.483 1.00 74.25 115 LEU A C 1
ATOM 917 O O . LEU A 1 115 ? 40.506 21.330 -64.605 1.00 74.25 115 LEU A O 1
ATOM 921 N N . LYS A 1 116 ? 38.942 21.160 -63.022 1.00 78.50 116 LYS A N 1
ATOM 922 C CA . LYS A 1 116 ? 38.018 20.315 -63.797 1.00 78.50 116 LYS A CA 1
ATOM 923 C C . LYS A 1 116 ? 37.545 21.051 -65.050 1.00 78.50 116 LYS A C 1
ATOM 925 O O . LYS A 1 116 ? 37.747 20.547 -66.144 1.00 78.50 116 LYS A O 1
ATOM 930 N N . GLY A 1 117 ? 37.039 22.277 -64.900 1.00 77.75 117 GLY A N 1
ATOM 931 C CA . GLY A 1 117 ? 36.619 23.098 -66.042 1.00 77.75 117 GLY A CA 1
ATOM 932 C C . GLY A 1 117 ? 37.777 23.453 -66.979 1.00 77.75 117 GLY A C 1
ATOM 933 O O . GLY A 1 117 ? 37.609 23.486 -68.194 1.00 77.75 117 GLY A O 1
ATOM 934 N N . VAL A 1 118 ? 38.979 23.649 -66.426 1.00 82.56 118 VAL A N 1
ATOM 935 C CA . VAL A 1 118 ? 40.196 23.888 -67.215 1.00 82.56 118 VAL A CA 1
ATOM 936 C C . VAL A 1 118 ? 40.578 22.642 -68.024 1.00 82.56 118 VAL A C 1
ATOM 938 O O . VAL A 1 118 ? 40.818 22.748 -69.223 1.00 82.56 118 VAL A O 1
ATOM 941 N N . ILE A 1 119 ? 40.588 21.458 -67.404 1.00 84.38 119 ILE A N 1
ATOM 942 C CA . ILE A 1 119 ? 40.890 20.177 -68.061 1.00 84.38 119 ILE A CA 1
ATOM 943 C C . ILE A 1 119 ? 39.840 19.859 -69.131 1.00 84.38 119 ILE A C 1
ATOM 945 O O . ILE A 1 119 ? 40.206 19.479 -70.245 1.00 84.38 119 ILE A O 1
ATOM 949 N N . ASP A 1 120 ? 38.557 20.061 -68.832 1.00 84.94 120 ASP A N 1
ATOM 950 C CA . ASP A 1 120 ? 37.463 19.835 -69.779 1.00 84.94 120 ASP A CA 1
ATOM 951 C C . ASP A 1 120 ? 37.586 20.789 -70.985 1.00 84.94 120 ASP A C 1
ATOM 953 O O . ASP A 1 120 ? 37.453 20.363 -72.135 1.00 84.94 120 ASP A O 1
ATOM 957 N N . GLY A 1 121 ? 37.957 22.054 -70.751 1.00 86.38 121 GLY A N 1
ATOM 958 C CA . GLY A 1 121 ? 38.231 23.036 -71.804 1.00 86.38 121 GLY A CA 1
ATOM 959 C C . GLY A 1 121 ? 39.440 22.684 -72.679 1.00 86.38 121 GLY A C 1
ATOM 960 O O . GLY A 1 121 ? 39.346 22.733 -73.907 1.00 86.38 121 GLY A O 1
ATOM 961 N N . PHE A 1 122 ? 40.563 22.273 -72.076 1.00 89.50 122 PHE A N 1
ATOM 962 C CA . PHE A 1 122 ? 41.738 21.803 -72.824 1.00 89.50 122 PHE A CA 1
ATOM 963 C C . PHE A 1 122 ? 41.421 20.559 -73.656 1.00 89.50 122 PHE A C 1
ATOM 965 O O . PHE A 1 122 ? 41.841 20.469 -74.810 1.00 89.50 122 PHE A O 1
ATOM 972 N N . THR A 1 123 ? 40.648 19.624 -73.101 1.00 91.81 123 THR A N 1
ATOM 973 C CA . THR A 1 123 ? 40.228 18.408 -73.809 1.00 91.81 123 THR A CA 1
ATOM 974 C C . THR A 1 123 ? 39.383 18.762 -75.032 1.00 91.81 123 THR A C 1
ATOM 976 O O . THR A 1 123 ? 39.658 18.283 -76.132 1.00 91.81 123 THR A O 1
ATOM 979 N N . LEU A 1 124 ? 38.412 19.668 -74.874 1.00 91.81 124 LEU A N 1
ATOM 980 C CA . LEU A 1 124 ? 37.577 20.137 -75.978 1.00 91.81 124 LEU A CA 1
ATOM 981 C C . LEU A 1 124 ? 38.403 20.839 -77.067 1.00 91.81 124 LEU A C 1
ATOM 983 O O . LEU A 1 124 ? 38.211 20.569 -78.251 1.00 91.81 124 LEU A O 1
ATOM 987 N N . TYR A 1 125 ? 39.358 21.688 -76.681 1.00 93.44 125 TYR A N 1
ATOM 988 C CA . TYR A 1 125 ? 40.243 22.385 -77.617 1.00 93.44 125 TYR A CA 1
ATOM 989 C C . TYR A 1 125 ? 41.084 21.414 -78.460 1.00 93.44 125 TYR A C 1
ATOM 991 O O . TYR A 1 125 ? 41.136 21.536 -79.686 1.00 93.44 125 TYR A O 1
ATOM 999 N N . VAL A 1 126 ? 41.687 20.400 -77.829 1.00 93.25 126 VAL A N 1
ATOM 1000 C CA . VAL A 1 126 ? 42.456 19.356 -78.530 1.00 93.25 126 VAL A CA 1
ATOM 1001 C C . VAL A 1 126 ? 41.559 18.536 -79.467 1.00 93.25 126 VAL A C 1
ATOM 1003 O O . VAL A 1 126 ? 41.954 18.252 -80.601 1.00 93.25 126 VAL A O 1
ATOM 1006 N N . CYS A 1 127 ? 40.335 18.196 -79.050 1.00 91.69 127 CYS A N 1
ATOM 1007 C CA . CYS A 1 127 ? 39.367 17.509 -79.911 1.00 91.69 127 CYS A CA 1
ATOM 1008 C C . CYS A 1 127 ? 38.986 18.342 -81.145 1.00 91.69 127 CYS A C 1
ATOM 1010 O O . CYS A 1 127 ? 38.929 17.807 -82.250 1.00 91.69 127 CYS A O 1
ATOM 1012 N N . ILE A 1 128 ? 38.773 19.651 -80.987 1.00 93.25 128 ILE A N 1
ATOM 1013 C CA . ILE A 1 128 ? 38.441 20.542 -82.108 1.00 93.25 128 ILE A CA 1
ATOM 1014 C C . ILE A 1 128 ? 39.610 20.631 -83.095 1.00 93.25 128 ILE A C 1
ATOM 1016 O O . ILE A 1 128 ? 39.400 20.502 -84.300 1.00 93.25 128 ILE A O 1
ATOM 1020 N N . ILE A 1 129 ? 40.843 20.801 -82.604 1.00 93.00 129 ILE A N 1
ATOM 1021 C CA . ILE A 1 129 ? 42.034 20.868 -83.468 1.00 93.00 129 ILE A CA 1
ATOM 1022 C C . ILE A 1 129 ? 42.232 19.563 -84.231 1.00 93.00 129 ILE A C 1
ATOM 1024 O O . ILE A 1 129 ? 42.462 19.586 -85.438 1.00 93.00 129 ILE A O 1
ATOM 1028 N N . THR A 1 130 ? 42.144 18.421 -83.548 1.00 93.12 130 THR A N 1
ATOM 1029 C CA . THR A 1 130 ? 42.339 17.120 -84.200 1.00 93.12 130 THR A CA 1
ATOM 1030 C C . THR A 1 130 ? 41.272 16.869 -85.264 1.00 93.12 130 THR A C 1
ATOM 1032 O O . THR A 1 130 ? 41.620 16.476 -86.377 1.00 93.12 130 THR A O 1
ATOM 1035 N N . ALA A 1 131 ? 40.004 17.189 -84.985 1.00 92.12 131 ALA A N 1
ATOM 1036 C CA . ALA A 1 131 ? 38.925 17.111 -85.968 1.00 92.12 131 ALA A CA 1
ATOM 1037 C C . ALA A 1 131 ? 39.161 18.034 -87.178 1.00 92.12 131 ALA A C 1
ATOM 1039 O O . ALA A 1 131 ? 39.021 17.595 -88.319 1.00 92.12 131 ALA A O 1
ATOM 1040 N N . ALA A 1 132 ? 39.574 19.286 -86.956 1.00 92.25 132 ALA A N 1
ATOM 1041 C CA . ALA A 1 132 ? 39.866 20.234 -88.032 1.00 92.25 132 ALA A CA 1
ATOM 1042 C C . ALA A 1 132 ? 41.040 19.773 -88.914 1.00 92.25 132 ALA A C 1
ATOM 1044 O O . ALA A 1 132 ? 40.951 19.829 -90.141 1.00 92.25 132 ALA A O 1
ATOM 1045 N N . CYS A 1 133 ? 42.115 19.261 -88.305 1.00 92.56 133 CYS A N 1
ATOM 1046 C CA . CYS A 1 133 ? 43.245 18.678 -89.029 1.00 92.56 133 CYS A CA 1
ATOM 1047 C C . CYS A 1 133 ? 42.814 17.482 -89.885 1.00 92.56 133 CYS A C 1
ATOM 1049 O O . CYS A 1 133 ? 43.199 17.402 -91.048 1.00 92.56 133 CYS A O 1
ATOM 1051 N N . LEU A 1 134 ? 41.988 16.581 -89.346 1.00 92.31 134 LEU A N 1
ATOM 1052 C CA . LEU A 1 134 ? 41.443 15.441 -90.090 1.00 92.31 134 LEU A CA 1
ATOM 1053 C C . LEU A 1 134 ? 40.635 15.890 -91.313 1.00 92.31 134 LEU A C 1
ATOM 1055 O O . LEU A 1 134 ? 40.844 15.356 -92.398 1.00 92.31 134 LEU A O 1
ATOM 1059 N N . VAL A 1 135 ? 39.769 16.897 -91.165 1.00 91.12 135 VAL A N 1
ATOM 1060 C CA . VAL A 1 135 ? 38.982 17.453 -92.279 1.00 91.12 135 VAL A CA 1
ATOM 1061 C C . VAL A 1 135 ? 39.883 18.081 -93.344 1.00 91.12 135 VAL A C 1
ATOM 1063 O O . VAL A 1 135 ? 39.684 17.827 -94.529 1.00 91.12 135 VAL A O 1
ATOM 1066 N N . LEU A 1 136 ? 40.895 18.857 -92.943 1.00 89.00 136 LEU A N 1
ATOM 1067 C CA . LEU A 1 136 ? 41.858 19.458 -93.872 1.00 89.00 136 LEU A CA 1
ATOM 1068 C C . LEU A 1 136 ? 42.666 18.399 -94.626 1.00 89.00 136 LEU A C 1
ATOM 1070 O O . LEU A 1 136 ? 42.808 18.500 -95.840 1.00 89.00 136 LEU A O 1
ATOM 1074 N N . ILE A 1 137 ? 43.148 17.363 -93.936 1.00 90.56 137 ILE A N 1
ATOM 1075 C CA . ILE A 1 137 ? 43.860 16.244 -94.565 1.00 90.56 137 ILE A CA 1
ATOM 1076 C C . ILE A 1 137 ? 42.948 15.547 -95.580 1.00 90.56 137 ILE A C 1
ATOM 1078 O O . ILE A 1 137 ? 43.364 15.309 -96.711 1.00 90.56 137 ILE A O 1
ATOM 1082 N N . HIS A 1 138 ? 41.693 15.275 -95.215 1.00 87.44 138 HIS A N 1
ATOM 1083 C CA . HIS A 1 138 ? 40.727 14.640 -96.113 1.00 87.44 138 HIS A CA 1
ATOM 1084 C C . HIS A 1 138 ? 40.407 15.511 -97.337 1.00 87.44 138 HIS A C 1
ATOM 1086 O O . HIS A 1 138 ? 40.267 14.994 -98.444 1.00 87.44 138 HIS A O 1
ATOM 1092 N N . ALA A 1 139 ? 40.312 16.830 -97.152 1.00 87.00 139 ALA A N 1
ATOM 1093 C CA . ALA A 1 139 ? 40.090 17.785 -98.231 1.00 87.00 139 ALA A CA 1
ATOM 1094 C C . ALA A 1 139 ? 41.291 17.864 -99.185 1.00 87.00 139 ALA A C 1
ATOM 1096 O O . ALA A 1 139 ? 41.094 17.857 -100.396 1.00 87.00 139 ALA A O 1
ATOM 1097 N N . VAL A 1 140 ? 42.522 17.883 -98.659 1.00 86.38 140 VAL A N 1
ATOM 1098 C CA . VAL A 1 140 ? 43.757 17.881 -99.464 1.00 86.38 140 VAL A CA 1
ATOM 1099 C C . VAL A 1 140 ? 43.913 16.570 -100.237 1.00 86.38 140 VAL A C 1
ATOM 1101 O O . VAL A 1 140 ? 44.223 16.609 -101.423 1.00 86.38 140 VAL A O 1
ATOM 1104 N N . LEU A 1 141 ? 43.647 15.420 -99.605 1.00 84.06 141 LEU A N 1
ATOM 1105 C CA . LEU A 1 141 ? 43.692 14.112 -100.272 1.00 84.06 141 LEU A CA 1
ATOM 1106 C C . LEU A 1 141 ? 42.654 13.991 -101.399 1.00 84.06 141 LEU A C 1
ATOM 1108 O O . LEU A 1 141 ? 42.950 13.378 -102.415 1.00 84.06 141 LEU A O 1
ATOM 1112 N N . ASN A 1 142 ? 41.472 14.602 -101.252 1.00 82.69 142 ASN A N 1
ATOM 1113 C CA . ASN A 1 142 ? 40.433 14.610 -102.291 1.00 82.69 142 ASN A CA 1
ATOM 1114 C C . ASN A 1 142 ? 40.668 15.641 -103.416 1.00 82.69 142 ASN A C 1
ATOM 1116 O O . ASN A 1 142 ? 40.002 15.557 -104.444 1.00 82.69 142 ASN A O 1
ATOM 1120 N N . TYR A 1 143 ? 41.558 16.623 -103.226 1.00 76.56 143 TYR A N 1
ATOM 1121 C CA . TYR A 1 143 ? 41.908 17.643 -104.232 1.00 76.56 143 TYR A CA 1
ATOM 1122 C C . TYR A 1 143 ? 43.208 17.334 -104.994 1.00 76.56 143 TYR A C 1
ATOM 1124 O O . TYR A 1 143 ? 43.575 18.091 -105.895 1.00 76.56 143 TYR A O 1
ATOM 1132 N N . LEU A 1 144 ? 43.908 16.249 -104.646 1.00 65.00 144 LEU A N 1
ATOM 1133 C CA . LEU A 1 144 ? 45.044 15.747 -105.415 1.00 65.00 144 LEU A CA 1
ATOM 1134 C C . LEU A 1 144 ? 44.513 14.896 -106.592 1.00 65.00 144 LEU A C 1
ATOM 1136 O O . LEU A 1 144 ? 43.729 13.983 -106.336 1.00 65.00 144 LEU A O 1
ATOM 1140 N N . PRO A 1 145 ? 44.876 15.211 -107.850 1.00 63.28 145 PRO A N 1
ATOM 1141 C CA . PRO A 1 145 ? 44.419 14.476 -109.032 1.00 63.28 145 PRO A CA 1
ATOM 1142 C C . PRO A 1 145 ? 44.968 13.047 -109.114 1.00 63.28 145 PRO A C 1
ATOM 1144 O O . PRO A 1 145 ? 46.091 12.806 -108.610 1.00 63.28 145 PRO A O 1
#

Sequence (145 aa):
MNPETTLYKTQAKSNVTKQNAMSIIASLDEAMTSAFARKIDLQVLRTELKNELRVLRSEMKTDRVVLKSELKTDLIGLRSELKEDIIQVRFDPTVMRVERKTQITKPQTIGENPLKGVIDGFTLYVCIITAACLVLIHAVLNYLP

Organism: NCBI:txid2745495

pLDDT: mean 85.78, std 12.72, range [52.66, 98.62]

Foldseek 3Di:
DDVVVVVVVVCVVVVQDPVNVVVVVVVVVVCCVPVDDDPVNVVVVVVVVVVVVVVVVVVVVVVVVVVVVVVVVVVVVVVVVVVVVVVCVVCVVVVVVVVVVVVVPPPPCPPPPPVVVVVVVVVVVVVVVVVVVVVVVVVVVVPDD

Radius of gyration: 61.12 Å; chains: 1; bounding box: 87×41×181 Å